Protein AF-A0A1F8FAX7-F1 (afdb_monomer)

Solvent-accessible surface area (backbone atoms only — not comparable to full-atom values): 5604 Å² total; per-residue (Å²): 84,38,41,33,37,60,44,83,66,95,80,62,78,84,58,95,49,83,78,44,46,40,22,44,32,41,33,47,48,97,85,70,49,74,50,47,31,41,33,41,32,44,79,52,96,89,33,31,42,36,39,40,35,33,81,86,66,53,72,40,60,31,44,27,46,76,57,97,72,31,42,38,33,39,36,61,83,94,38,58,29,44,34,44,24,44,68,56,86,65,32,35,47,30,44,69,53,44,62,96,63,133

Mean predicted aligned error: 5.49 Å

Organism: NCBI:txid1802675

pLDDT: mean 87.37, std 13.36, range [50.06, 98.12]

Structure (mmCIF, N/CA/C/O backbone):
data_AF-A0A1F8FAX7-F1
#
_entry.id   AF-A0A1F8FAX7-F1
#
loop_
_atom_site.group_PDB
_atom_site.id
_atom_site.type_symbol
_atom_site.label_atom_id
_atom_site.label_alt_id
_atom_site.label_comp_id
_atom_site.label_asym_id
_atom_site.label_entity_id
_atom_site.label_seq_id
_atom_site.pdbx_PDB_ins_code
_atom_site.Cartn_x
_atom_site.Cartn_y
_atom_site.Cartn_z
_atom_site.occupancy
_atom_site.B_iso_or_equiv
_atom_site.auth_seq_id
_atom_site.auth_comp_id
_atom_site.auth_asym_id
_atom_site.auth_atom_id
_atom_site.pdb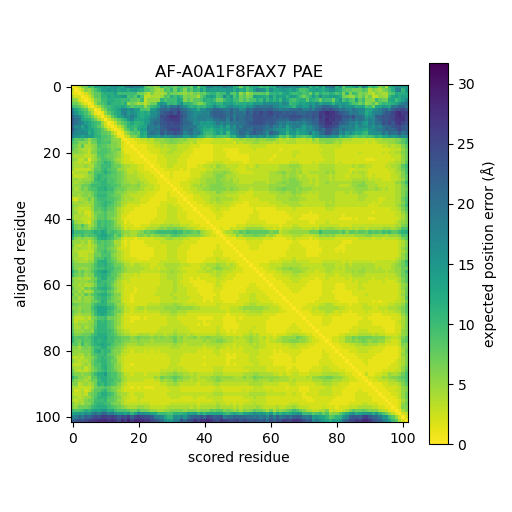x_PDB_model_num
ATOM 1 N N . MET A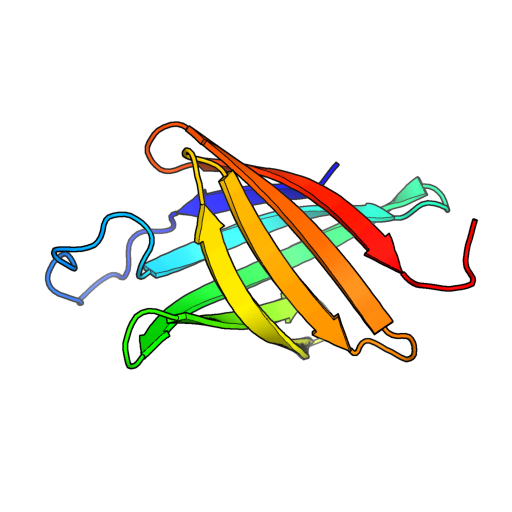 1 1 ? 5.979 -9.847 -3.442 1.00 51.41 1 MET A N 1
ATOM 2 C CA . MET A 1 1 ? 5.479 -9.612 -2.060 1.00 51.41 1 MET A CA 1
ATOM 3 C C . MET A 1 1 ? 5.714 -8.150 -1.700 1.00 51.41 1 MET A C 1
ATOM 5 O O . MET A 1 1 ? 6.801 -7.652 -1.963 1.00 51.41 1 MET A O 1
ATOM 9 N N . CYS A 1 2 ? 4.711 -7.463 -1.159 1.00 70.56 2 CYS A N 1
ATOM 10 C CA . CYS A 1 2 ? 4.777 -6.062 -0.742 1.00 70.56 2 CYS A CA 1
ATOM 11 C C . CYS A 1 2 ? 4.808 -5.996 0.785 1.00 70.56 2 CYS A C 1
ATOM 13 O O . CYS A 1 2 ? 3.941 -6.566 1.453 1.00 70.56 2 CYS A O 1
ATOM 15 N N . GLN A 1 3 ? 5.808 -5.317 1.336 1.00 72.31 3 GLN A N 1
ATOM 16 C CA . GLN A 1 3 ? 5.879 -5.026 2.761 1.00 72.31 3 GLN A CA 1
ATOM 17 C C . GLN A 1 3 ? 5.796 -3.522 2.949 1.00 72.31 3 GLN A C 1
ATOM 19 O O . GLN A 1 3 ? 6.569 -2.783 2.345 1.00 72.31 3 GLN A O 1
ATOM 24 N N . ALA A 1 4 ? 4.869 -3.078 3.789 1.00 74.56 4 ALA A N 1
ATOM 25 C CA . ALA A 1 4 ? 4.805 -1.704 4.247 1.00 74.56 4 ALA A CA 1
ATOM 26 C C . ALA A 1 4 ? 5.046 -1.669 5.756 1.00 74.56 4 ALA A C 1
ATOM 28 O O . ALA A 1 4 ? 4.493 -2.473 6.505 1.00 74.56 4 ALA A O 1
ATOM 29 N N . GLN A 1 5 ? 5.871 -0.740 6.214 1.00 75.06 5 GLN A N 1
ATOM 30 C CA . GLN A 1 5 ? 6.146 -0.537 7.629 1.00 75.06 5 GLN A CA 1
ATOM 31 C C . GLN A 1 5 ? 5.877 0.912 7.985 1.00 75.06 5 GLN A C 1
ATOM 33 O O . GLN A 1 5 ? 6.329 1.808 7.275 1.00 75.06 5 GLN A O 1
ATOM 38 N N . GLN A 1 6 ? 5.142 1.141 9.071 1.00 70.31 6 GLN A N 1
ATOM 39 C CA . GLN A 1 6 ? 4.826 2.500 9.496 1.00 70.31 6 GLN A CA 1
ATOM 40 C C . GLN A 1 6 ? 6.102 3.290 9.764 1.00 70.31 6 GLN A C 1
ATOM 42 O O . GLN A 1 6 ? 6.938 2.899 10.580 1.00 70.31 6 GLN A O 1
ATOM 47 N N . GLY A 1 7 ? 6.220 4.423 9.084 1.00 62.44 7 GLY A N 1
ATOM 48 C CA . GLY A 1 7 ? 7.131 5.488 9.456 1.00 62.44 7 GLY A CA 1
ATOM 49 C C . GLY A 1 7 ? 6.416 6.418 10.429 1.00 62.44 7 GLY A C 1
ATOM 50 O O . GLY A 1 7 ? 5.250 6.757 10.231 1.00 62.44 7 GLY A O 1
ATOM 51 N N . ALA A 1 8 ? 7.098 6.847 11.488 1.00 51.31 8 ALA A N 1
ATOM 52 C CA . ALA A 1 8 ? 6.521 7.814 12.410 1.00 51.31 8 ALA A CA 1
ATOM 53 C C . ALA A 1 8 ? 6.260 9.150 11.680 1.00 51.31 8 ALA A C 1
ATOM 55 O O . ALA A 1 8 ? 7.206 9.738 11.145 1.00 51.31 8 ALA A O 1
ATOM 56 N N . PRO A 1 9 ? 5.029 9.696 11.675 1.00 51.50 9 PRO A N 1
ATOM 57 C CA . PRO A 1 9 ? 4.847 11.101 11.349 1.00 51.50 9 PRO A CA 1
ATOM 58 C C . PRO A 1 9 ? 5.504 11.928 12.460 1.00 51.50 9 PRO A C 1
ATOM 60 O O . PRO A 1 9 ? 5.135 11.819 13.625 1.00 51.50 9 PRO A O 1
ATOM 63 N N . LYS A 1 10 ? 6.473 12.782 12.114 1.00 51.62 10 LYS A N 1
ATOM 64 C CA . LYS A 1 10 ? 7.255 13.578 13.083 1.00 51.62 10 LYS A CA 1
ATOM 65 C C . LYS A 1 10 ? 6.409 14.564 13.921 1.00 51.62 10 LYS A C 1
ATOM 67 O O . LYS A 1 10 ? 6.963 15.249 14.776 1.00 51.62 10 LYS A O 1
ATOM 72 N N . THR A 1 11 ? 5.098 14.710 13.690 1.00 51.69 11 THR A N 1
ATOM 73 C CA . THR A 1 11 ? 4.293 15.752 14.370 1.00 51.69 11 THR A CA 1
ATOM 74 C C . THR A 1 11 ? 2.778 15.492 14.443 1.00 51.69 11 THR A C 1
ATOM 76 O O . THR A 1 11 ? 2.047 16.368 14.894 1.00 51.69 11 THR A O 1
ATOM 79 N N . ALA A 1 12 ? 2.266 14.329 14.020 1.00 55.78 12 ALA A N 1
ATOM 80 C CA . ALA A 1 12 ? 0.828 14.051 14.118 1.00 55.78 12 ALA A CA 1
ATOM 81 C C . ALA A 1 12 ? 0.510 13.323 15.438 1.00 55.78 12 ALA A C 1
ATOM 83 O O . ALA A 1 12 ? 1.248 12.400 15.794 1.00 55.78 12 ALA A O 1
ATOM 84 N N . PRO A 1 13 ? -0.562 13.696 16.167 1.00 55.56 13 PRO A N 1
ATOM 85 C CA . PRO A 1 13 ? -1.039 12.887 17.282 1.00 55.56 13 PRO A CA 1
ATOM 86 C C . PRO A 1 13 ? -1.355 11.468 16.782 1.00 55.56 13 PRO A C 1
ATOM 88 O O . PRO A 1 13 ? -1.796 11.319 15.638 1.00 55.56 13 PRO A O 1
ATOM 91 N N . PRO A 1 14 ? -1.124 10.426 17.600 1.00 57.75 14 PRO A N 1
ATOM 92 C CA . PRO A 1 14 ? -1.423 9.059 17.201 1.00 57.75 14 PRO A CA 1
ATOM 93 C C . PRO A 1 14 ? -2.901 8.961 16.816 1.00 57.75 14 PRO A C 1
ATOM 95 O O . PRO A 1 14 ? -3.780 9.361 17.585 1.00 57.75 14 PRO A O 1
ATOM 98 N N . SER A 1 15 ? -3.183 8.463 15.612 1.00 62.31 15 SER A N 1
ATOM 99 C CA . SER A 1 15 ? -4.547 8.114 15.233 1.00 62.31 15 SER A CA 1
ATOM 100 C C . SER A 1 15 ? -5.047 7.009 16.159 1.00 62.31 15 SER A C 1
ATOM 102 O O . SER A 1 15 ? -4.313 6.079 16.486 1.00 62.31 15 SER A O 1
ATOM 104 N N . SER A 1 16 ? -6.313 7.083 16.571 1.00 77.31 16 SER A N 1
ATOM 105 C CA . SER A 1 16 ? -6.954 5.993 17.322 1.00 77.31 16 SER A CA 1
ATOM 106 C C . SER A 1 16 ? -7.070 4.706 16.499 1.00 77.31 16 SER A C 1
ATOM 108 O O . SER A 1 16 ? -7.216 3.624 17.060 1.00 77.31 16 SER A O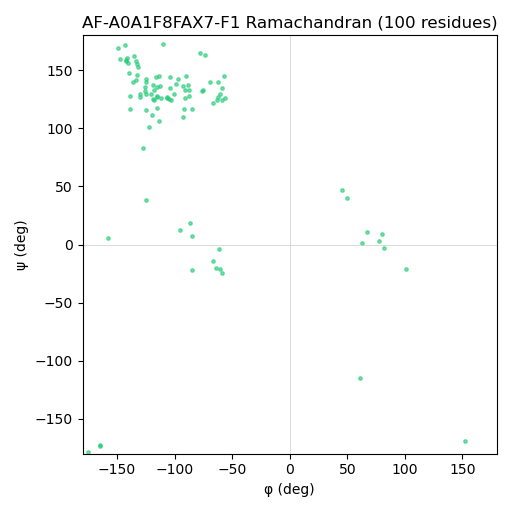 1
ATOM 110 N N . ASP A 1 17 ? -6.997 4.822 15.172 1.00 88.12 17 ASP A N 1
ATOM 111 C CA . ASP A 1 17 ? -6.911 3.692 14.262 1.00 88.12 17 ASP A CA 1
ATOM 112 C C . ASP A 1 17 ? -5.437 3.359 13.981 1.00 88.12 17 ASP A C 1
ATOM 114 O O . ASP A 1 17 ? -4.739 4.198 13.397 1.00 88.12 17 ASP A O 1
ATOM 118 N N . PRO A 1 18 ? -4.957 2.159 14.359 1.00 86.38 18 PRO A N 1
ATOM 119 C CA . PRO A 1 18 ? -3.567 1.771 14.171 1.00 86.38 18 PRO A CA 1
ATOM 120 C C . PRO A 1 18 ? -3.186 1.626 12.698 1.00 86.38 18 PRO A C 1
ATOM 122 O O . PRO A 1 18 ? -2.002 1.554 12.414 1.00 86.38 18 PRO A O 1
ATOM 125 N N . LEU A 1 19 ? -4.138 1.574 11.759 1.00 92.38 19 LEU A N 1
ATOM 126 C CA . LEU A 1 19 ? -3.849 1.479 10.328 1.00 92.38 19 LEU A CA 1
ATOM 127 C C . LEU A 1 19 ? -3.590 2.851 9.682 1.00 92.38 19 LEU A C 1
ATOM 129 O O . LEU A 1 19 ? -2.961 2.932 8.626 1.00 92.38 19 LEU A O 1
ATOM 133 N N . VAL A 1 20 ? -4.063 3.938 10.291 1.00 94.06 20 VAL A N 1
ATOM 134 C CA . VAL A 1 20 ? -3.891 5.293 9.751 1.00 94.06 20 VAL A CA 1
ATOM 135 C C . VAL A 1 20 ? -2.459 5.771 9.985 1.00 94.06 20 VAL A C 1
ATOM 137 O O . VAL A 1 20 ? -1.926 5.664 11.084 1.00 94.06 20 VAL A O 1
ATOM 140 N N . GLY A 1 21 ? -1.828 6.317 8.946 1.00 93.25 21 GLY A N 1
ATOM 141 C CA . GLY A 1 21 ? -0.459 6.814 9.043 1.00 93.25 21 GLY A CA 1
ATOM 142 C C . GLY A 1 21 ? 0.311 6.769 7.731 1.00 93.25 21 GLY A C 1
ATOM 143 O O . GLY A 1 21 ? -0.251 6.548 6.656 1.00 93.25 21 GLY A O 1
ATOM 144 N N . PHE A 1 22 ? 1.618 6.995 7.844 1.00 94.31 22 PHE A N 1
ATOM 145 C CA . PHE A 1 22 ? 2.566 6.883 6.743 1.00 94.31 22 PHE A CA 1
ATOM 146 C C . PHE A 1 22 ? 3.371 5.600 6.877 1.00 94.31 22 PHE A C 1
ATOM 148 O O . PHE A 1 22 ? 3.727 5.198 7.981 1.00 94.31 22 PHE A O 1
ATOM 155 N N . TYR A 1 23 ? 3.692 4.984 5.750 1.00 94.50 23 TYR A N 1
ATOM 156 C CA . TYR A 1 23 ? 4.461 3.756 5.680 1.00 94.50 23 TYR A CA 1
ATOM 157 C C . TYR A 1 23 ? 5.549 3.896 4.631 1.00 94.50 23 TYR A C 1
ATOM 159 O O . TYR A 1 23 ? 5.332 4.512 3.593 1.00 94.50 23 TYR A O 1
ATOM 167 N N . ILE A 1 24 ? 6.692 3.273 4.873 1.00 93.62 24 ILE A N 1
ATOM 168 C CA . ILE A 1 24 ? 7.658 2.967 3.821 1.00 93.62 24 ILE A CA 1
ATOM 169 C C . ILE A 1 24 ? 7.243 1.620 3.246 1.00 93.62 24 ILE A C 1
ATOM 171 O O . ILE A 1 24 ? 7.044 0.675 4.014 1.00 93.62 24 ILE A O 1
ATOM 175 N N . CYS A 1 25 ? 7.081 1.527 1.929 1.00 91.19 25 CYS A N 1
ATOM 176 C CA . CYS A 1 25 ? 6.821 0.266 1.251 1.00 91.19 25 CYS A CA 1
ATOM 177 C C . CYS A 1 25 ? 7.982 -0.141 0.351 1.00 91.19 25 CYS A C 1
ATOM 179 O O . CYS A 1 25 ? 8.636 0.690 -0.274 1.00 91.19 25 CYS A O 1
ATOM 181 N N . ALA A 1 26 ? 8.204 -1.447 0.280 1.00 92.31 26 ALA A N 1
ATOM 182 C CA . ALA A 1 26 ? 9.097 -2.069 -0.679 1.00 92.31 26 ALA A CA 1
ATOM 183 C C . ALA A 1 26 ? 8.461 -3.361 -1.192 1.00 92.31 26 ALA A C 1
ATOM 185 O O . ALA A 1 26 ? 7.741 -4.058 -0.463 1.00 92.31 26 ALA A O 1
ATOM 186 N N . GLY A 1 27 ? 8.728 -3.694 -2.448 1.00 90.38 27 GLY A N 1
ATOM 187 C CA . GLY A 1 27 ? 8.268 -4.943 -3.027 1.00 90.38 27 GLY A CA 1
ATOM 188 C C . GLY A 1 27 ? 8.960 -5.301 -4.329 1.00 90.38 27 GLY A C 1
ATOM 189 O O . GLY A 1 27 ? 9.931 -4.675 -4.754 1.00 90.38 27 GLY A O 1
ATOM 190 N N . THR A 1 28 ? 8.453 -6.364 -4.938 1.00 90.06 28 THR A N 1
ATOM 191 C CA . THR A 1 28 ? 8.968 -6.926 -6.186 1.00 90.06 28 THR A CA 1
ATOM 192 C C . THR A 1 28 ? 7.800 -7.115 -7.139 1.00 90.06 28 THR A C 1
ATOM 194 O O . THR A 1 28 ? 6.764 -7.651 -6.729 1.00 90.06 28 THR A O 1
ATOM 197 N N . ASN A 1 29 ? 7.961 -6.618 -8.361 1.00 87.06 29 ASN A N 1
ATOM 198 C CA . ASN A 1 29 ? 7.044 -6.813 -9.477 1.00 87.06 29 ASN A CA 1
ATOM 199 C C . ASN A 1 29 ? 7.154 -8.253 -10.018 1.00 87.06 29 ASN A C 1
ATOM 201 O O . ASN A 1 29 ? 8.145 -8.928 -9.740 1.00 87.06 29 ASN A O 1
ATOM 205 N N . PRO A 1 30 ? 6.173 -8.737 -10.802 1.00 83.38 30 PRO A N 1
ATOM 206 C CA . PRO A 1 30 ? 6.244 -10.064 -11.425 1.00 83.38 30 PRO A CA 1
ATOM 207 C C . PRO A 1 30 ? 7.456 -10.279 -12.346 1.00 83.38 30 PRO A C 1
ATOM 209 O O . PRO A 1 30 ? 7.890 -11.408 -12.527 1.00 83.38 30 PRO A O 1
ATOM 212 N N . ASP A 1 31 ? 8.024 -9.205 -12.899 1.00 87.12 31 ASP A N 1
ATOM 213 C CA . ASP A 1 31 ? 9.228 -9.216 -13.744 1.00 87.12 31 ASP A CA 1
ATOM 214 C C . ASP A 1 31 ? 10.547 -9.141 -12.943 1.00 87.12 31 ASP A C 1
ATOM 216 O O . ASP A 1 31 ? 11.585 -8.752 -13.479 1.00 87.12 31 ASP A O 1
ATOM 220 N N . ASP A 1 32 ? 10.496 -9.460 -11.646 1.00 89.19 32 ASP A N 1
ATOM 221 C CA . ASP A 1 32 ? 11.590 -9.399 -10.667 1.00 89.19 32 ASP A CA 1
ATOM 222 C C . ASP A 1 32 ? 12.170 -8.001 -10.388 1.00 89.19 32 ASP A C 1
ATOM 224 O O . ASP A 1 32 ? 13.069 -7.844 -9.548 1.00 89.19 32 ASP A O 1
ATOM 228 N N . THR A 1 33 ? 11.641 -6.945 -11.011 1.00 90.38 33 THR A N 1
ATOM 229 C CA . THR A 1 33 ? 12.079 -5.581 -10.701 1.00 90.38 33 THR A CA 1
ATOM 230 C C . THR A 1 33 ? 11.623 -5.170 -9.300 1.00 90.38 33 THR A C 1
ATOM 232 O O . THR A 1 33 ? 10.517 -5.480 -8.847 1.00 90.38 33 THR A O 1
ATOM 235 N N . ARG A 1 34 ? 12.495 -4.472 -8.566 1.00 92.25 34 ARG A N 1
ATOM 236 C CA . ARG A 1 34 ? 12.189 -3.965 -7.221 1.00 92.25 34 ARG A CA 1
ATOM 237 C C . ARG A 1 34 ? 11.595 -2.571 -7.301 1.00 92.25 34 ARG A C 1
ATOM 239 O O . ARG A 1 34 ? 12.024 -1.759 -8.117 1.00 92.25 34 ARG A O 1
ATOM 246 N N . TYR A 1 35 ? 10.672 -2.285 -6.396 1.00 90.06 35 TYR A N 1
ATOM 247 C CA . TYR A 1 35 ? 10.130 -0.948 -6.210 1.00 90.06 35 TYR A CA 1
ATOM 248 C C . TYR A 1 35 ? 10.128 -0.575 -4.729 1.00 90.06 35 TYR A C 1
ATOM 250 O O . TYR A 1 35 ? 10.019 -1.430 -3.846 1.00 90.06 35 TYR A O 1
ATOM 258 N N . GLU A 1 36 ? 10.217 0.725 -4.481 1.00 94.12 36 GLU A N 1
ATOM 259 C CA . GLU A 1 36 ? 10.110 1.343 -3.165 1.00 94.12 36 GLU A CA 1
ATOM 260 C C . GLU A 1 36 ? 9.164 2.541 -3.252 1.00 94.12 36 GLU A C 1
ATOM 262 O O . GLU A 1 36 ? 8.916 3.087 -4.334 1.00 94.12 36 GLU A O 1
ATOM 267 N N . GLY A 1 37 ? 8.610 2.937 -2.112 1.00 93.56 37 GLY A N 1
ATOM 268 C CA . GLY A 1 37 ? 7.729 4.087 -2.044 1.00 93.56 37 GLY A CA 1
ATOM 269 C C . GLY A 1 37 ? 7.299 4.447 -0.632 1.00 93.56 37 GLY A C 1
ATOM 270 O O . GLY A 1 37 ? 7.672 3.818 0.361 1.00 93.56 37 GLY A O 1
ATOM 271 N N . VAL A 1 38 ? 6.473 5.481 -0.560 1.00 95.94 38 VAL A N 1
ATOM 272 C CA . VAL A 1 38 ? 5.777 5.905 0.651 1.00 95.94 38 VAL A CA 1
ATOM 273 C C . VAL A 1 38 ? 4.288 5.671 0.457 1.00 95.94 38 VAL A C 1
ATOM 275 O O . VAL A 1 38 ? 3.733 5.986 -0.592 1.00 95.94 38 VAL A O 1
ATOM 278 N N . VAL A 1 39 ? 3.627 5.141 1.477 1.00 96.31 39 VAL A N 1
ATOM 279 C CA . VAL A 1 39 ? 2.180 4.927 1.487 1.00 96.31 39 VAL A CA 1
ATOM 280 C C . VAL A 1 39 ? 1.560 5.800 2.555 1.00 96.31 39 VAL A C 1
ATOM 282 O O . VAL A 1 39 ? 1.967 5.746 3.712 1.00 96.31 39 VAL A O 1
ATOM 285 N N . GLN A 1 40 ? 0.553 6.579 2.190 1.00 96.44 40 GLN A N 1
ATOM 286 C CA . GLN A 1 40 ? -0.309 7.256 3.148 1.00 96.44 40 GLN A CA 1
ATOM 287 C C . GLN A 1 40 ? -1.639 6.514 3.236 1.00 96.44 40 GLN A C 1
ATOM 289 O O . GLN A 1 40 ? -2.325 6.355 2.228 1.00 96.44 40 GLN A O 1
ATOM 294 N N . ILE A 1 41 ? -2.025 6.112 4.446 1.00 96.81 41 ILE A N 1
ATOM 295 C CA . ILE A 1 41 ? -3.339 5.536 4.735 1.00 96.81 41 ILE A CA 1
ATOM 296 C C . ILE A 1 41 ? -4.119 6.512 5.611 1.00 96.81 41 ILE A C 1
ATOM 298 O O . ILE A 1 41 ? -3.653 6.919 6.676 1.00 96.81 41 ILE A O 1
ATOM 302 N N . ALA A 1 42 ? -5.322 6.872 5.174 1.00 96.00 42 ALA A N 1
ATOM 303 C CA . ALA A 1 42 ? -6.231 7.746 5.906 1.00 96.00 42 ALA A CA 1
ATOM 304 C C . ALA A 1 42 ? -7.646 7.158 5.916 1.00 96.00 42 ALA A C 1
ATOM 306 O O . ALA A 1 42 ? -8.088 6.595 4.919 1.00 96.00 42 ALA A O 1
ATOM 307 N N . LYS A 1 43 ? -8.363 7.284 7.036 1.00 95.06 43 LYS A N 1
ATOM 308 C CA . LYS A 1 43 ? -9.715 6.733 7.199 1.00 95.06 43 LYS A CA 1
ATOM 309 C C . LYS A 1 43 ? -10.781 7.755 6.793 1.00 95.06 43 LYS A C 1
ATOM 311 O O . LYS A 1 43 ? -10.715 8.899 7.232 1.00 95.06 43 LYS A O 1
ATOM 316 N N . PHE A 1 44 ? -11.762 7.322 6.004 1.00 93.06 44 PHE A N 1
ATOM 317 C CA . PHE A 1 44 ? -12.919 8.107 5.557 1.00 93.06 44 PHE A CA 1
ATOM 318 C C . PHE A 1 44 ? -14.175 7.231 5.604 1.00 93.06 44 PHE A C 1
ATOM 320 O O . PHE A 1 44 ? -14.238 6.218 4.910 1.00 93.06 44 PHE A O 1
ATOM 327 N N . ASP A 1 45 ? -15.154 7.592 6.438 1.00 88.00 45 ASP A N 1
ATOM 328 C CA . ASP A 1 45 ? -16.480 6.953 6.518 1.00 88.00 45 ASP A CA 1
ATOM 329 C C . ASP A 1 45 ? -16.461 5.410 6.528 1.00 88.00 45 ASP A C 1
ATOM 331 O O . ASP A 1 45 ? -17.186 4.740 5.800 1.00 88.00 45 ASP A O 1
ATOM 335 N N . GLY A 1 46 ? -15.588 4.823 7.355 1.00 88.50 46 GLY A N 1
ATOM 336 C CA . GLY A 1 46 ? -15.471 3.363 7.502 1.00 88.50 46 GLY A CA 1
ATOM 337 C C . GLY A 1 46 ? -14.630 2.663 6.427 1.00 88.50 46 GLY A C 1
ATOM 338 O O . GLY A 1 46 ? -14.373 1.468 6.543 1.00 88.50 46 GLY A O 1
ATOM 339 N N . THR A 1 47 ? -14.138 3.405 5.438 1.00 96.44 47 THR A N 1
ATOM 340 C CA . THR A 1 47 ? -13.162 2.950 4.440 1.00 96.44 47 THR A CA 1
ATOM 341 C C . THR A 1 47 ? -11.807 3.620 4.656 1.00 96.44 47 THR A C 1
ATOM 343 O O . THR A 1 47 ? -11.660 4.532 5.475 1.00 96.44 47 THR A O 1
ATOM 346 N N . TYR A 1 48 ? -10.799 3.170 3.918 1.00 97.56 48 TYR A N 1
ATOM 347 C CA . TYR A 1 48 ? -9.471 3.764 3.914 1.00 97.56 48 TYR A CA 1
ATOM 348 C C . TYR A 1 48 ? -9.145 4.276 2.519 1.00 97.56 48 TYR A C 1
ATOM 350 O O . TYR A 1 48 ? -9.305 3.560 1.537 1.00 97.56 48 TYR A O 1
ATOM 358 N N . ARG A 1 49 ? -8.646 5.505 2.433 1.00 97.56 49 ARG A N 1
ATOM 359 C CA . ARG A 1 49 ? -7.955 6.012 1.253 1.00 97.56 49 ARG A CA 1
ATOM 360 C C . ARG A 1 49 ? -6.484 5.658 1.375 1.00 97.56 49 ARG A C 1
ATOM 362 O O . ARG A 1 49 ? -5.880 5.910 2.420 1.00 97.56 49 ARG A O 1
ATOM 369 N N . ILE A 1 50 ? -5.919 5.134 0.296 1.00 97.38 50 ILE A N 1
ATOM 370 C CA . ILE A 1 50 ? -4.508 4.786 0.206 1.00 97.38 50 ILE A CA 1
ATOM 371 C C . ILE A 1 50 ? -3.889 5.576 -0.935 1.00 97.38 50 ILE A C 1
ATOM 373 O O . ILE A 1 50 ? -4.423 5.581 -2.041 1.00 97.38 50 ILE A O 1
ATOM 377 N N . LEU A 1 51 ? -2.778 6.248 -0.663 1.00 96.94 51 LEU A N 1
ATOM 378 C CA . LEU A 1 51 ? -1.957 6.894 -1.679 1.00 96.94 51 LEU A CA 1
ATOM 379 C C . LEU A 1 51 ? -0.564 6.277 -1.629 1.00 96.94 51 LEU A C 1
ATOM 381 O O . LEU A 1 51 ? 0.150 6.474 -0.646 1.00 96.94 51 LEU A O 1
ATOM 385 N N . TRP A 1 52 ? -0.194 5.533 -2.669 1.00 95.25 52 TRP A N 1
ATOM 386 C CA . TRP A 1 52 ? 1.179 5.076 -2.873 1.00 95.25 52 TRP A CA 1
ATOM 387 C C . TRP A 1 52 ? 1.914 6.109 -3.723 1.00 95.25 52 TRP A C 1
ATOM 389 O O . TRP A 1 52 ? 1.460 6.435 -4.817 1.00 95.25 52 TRP A O 1
ATOM 399 N N . THR A 1 53 ? 3.049 6.590 -3.234 1.00 95.38 53 THR A N 1
ATOM 400 C CA . THR A 1 53 ? 3.991 7.433 -3.972 1.00 95.38 53 THR A CA 1
ATOM 401 C C . THR A 1 53 ? 5.271 6.634 -4.163 1.00 95.38 53 THR A C 1
ATOM 403 O O . THR A 1 53 ? 6.002 6.404 -3.198 1.00 95.38 53 THR A O 1
ATOM 406 N N . LEU A 1 54 ? 5.517 6.168 -5.384 1.00 92.62 54 LEU A N 1
ATOM 407 C CA . LEU A 1 54 ? 6.705 5.389 -5.735 1.00 92.62 54 LEU A CA 1
ATOM 408 C C . LEU A 1 54 ? 7.934 6.299 -5.894 1.00 92.62 54 LEU A C 1
ATOM 410 O O . LEU A 1 54 ? 7.805 7.518 -6.017 1.00 92.62 54 LEU A O 1
ATOM 414 N N . SER A 1 55 ? 9.135 5.716 -5.896 1.00 91.00 55 SER A N 1
ATOM 415 C CA . SER A 1 55 ? 10.398 6.475 -5.980 1.00 91.00 55 SER A CA 1
ATOM 416 C C . SER A 1 55 ? 10.562 7.322 -7.252 1.00 91.00 55 SER A C 1
ATOM 418 O O . SER A 1 55 ? 11.339 8.273 -7.253 1.00 91.00 55 SER A O 1
ATOM 420 N N . ASP A 1 56 ? 9.832 7.017 -8.326 1.00 90.75 56 ASP A N 1
ATOM 421 C CA . ASP A 1 56 ? 9.771 7.812 -9.563 1.00 90.75 56 ASP A CA 1
ATOM 422 C C . ASP A 1 56 ? 8.744 8.967 -9.498 1.00 90.75 56 ASP A C 1
ATOM 424 O O . ASP A 1 56 ? 8.518 9.658 -10.489 1.00 90.75 56 ASP A O 1
ATOM 428 N N . ASN A 1 57 ? 8.153 9.207 -8.322 1.00 90.62 57 ASN A N 1
ATOM 429 C CA . ASN A 1 57 ? 7.036 10.118 -8.051 1.00 90.62 57 ASN A CA 1
ATOM 430 C C . ASN A 1 57 ? 5.694 9.708 -8.674 1.00 90.62 57 ASN A C 1
ATOM 432 O O . ASN A 1 57 ? 4.740 10.491 -8.619 1.00 90.62 57 ASN A O 1
ATOM 436 N N . THR A 1 58 ? 5.573 8.492 -9.212 1.00 92.69 58 THR A N 1
ATOM 437 C CA . THR A 1 58 ? 4.278 7.955 -9.631 1.00 92.69 58 THR A CA 1
ATOM 438 C C . THR A 1 58 ? 3.362 7.844 -8.417 1.00 92.69 58 THR A C 1
ATOM 440 O O . THR A 1 58 ? 3.714 7.241 -7.400 1.00 92.69 58 THR A O 1
ATOM 443 N N . GLN A 1 59 ? 2.169 8.429 -8.531 1.00 94.62 59 GLN A N 1
ATOM 444 C CA . GLN A 1 59 ? 1.136 8.371 -7.504 1.00 94.62 59 GLN A CA 1
ATOM 445 C C . GLN A 1 59 ? 0.010 7.438 -7.929 1.00 94.62 59 GLN A C 1
ATOM 447 O O . GLN A 1 59 ? -0.587 7.606 -8.992 1.00 94.62 59 GLN A O 1
ATOM 452 N N . VAL A 1 60 ? -0.309 6.480 -7.066 1.00 94.88 60 VAL A N 1
ATOM 453 C CA . VAL A 1 60 ? -1.412 5.540 -7.252 1.00 94.88 60 VAL A CA 1
ATOM 454 C C . VAL A 1 60 ? -2.402 5.745 -6.117 1.00 94.88 60 VAL A C 1
ATOM 456 O O . VAL A 1 60 ? -2.036 5.684 -4.944 1.00 94.88 60 VAL A O 1
ATOM 459 N N . LEU A 1 61 ? -3.658 6.007 -6.466 1.00 96.88 61 LEU A N 1
ATOM 460 C CA . LEU A 1 61 ? -4.745 6.159 -5.506 1.00 96.88 61 LEU A CA 1
ATOM 461 C C . LEU A 1 61 ? -5.539 4.856 -5.415 1.00 96.88 61 LEU A C 1
ATOM 463 O O . LEU A 1 61 ? -5.859 4.237 -6.431 1.00 96.88 61 LEU A O 1
ATOM 467 N N . GLY A 1 62 ? -5.902 4.476 -4.195 1.00 97.31 62 GLY A N 1
ATOM 468 C CA . GLY A 1 62 ? -6.763 3.336 -3.935 1.00 97.31 62 GLY A CA 1
ATOM 469 C C . GLY A 1 62 ? -7.725 3.553 -2.7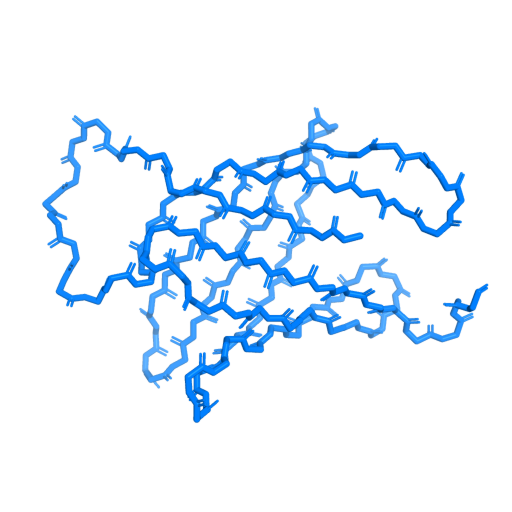80 1.00 97.31 62 GLY A C 1
ATOM 470 O O . GLY A 1 62 ? -7.656 4.529 -2.025 1.00 97.31 62 GLY A O 1
ATOM 471 N N . VAL 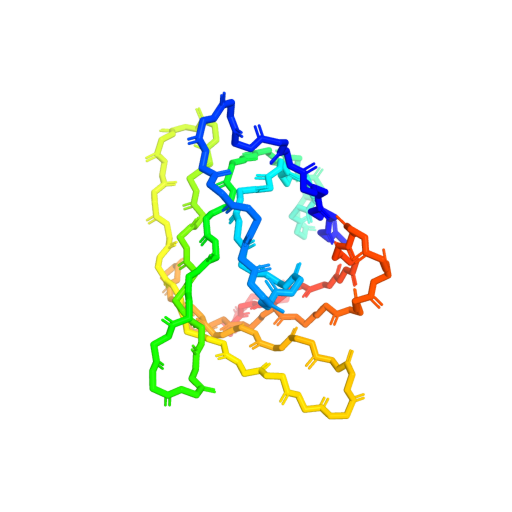A 1 63 ? -8.624 2.587 -2.657 1.00 98.12 63 VAL A N 1
ATOM 472 C CA . VAL A 1 63 ? -9.607 2.469 -1.584 1.00 98.12 63 VAL A CA 1
ATOM 473 C C . VAL A 1 63 ? -9.454 1.108 -0.929 1.00 98.12 63 VAL A C 1
ATOM 475 O O . VAL A 1 63 ? -9.203 0.117 -1.610 1.00 98.12 63 VAL A O 1
ATOM 478 N N . GLY A 1 64 ? -9.607 1.041 0.387 1.00 98.00 64 GLY A N 1
ATOM 479 C CA . GLY A 1 64 ? -9.475 -0.203 1.123 1.00 98.00 64 GLY A CA 1
ATOM 480 C C . GLY A 1 64 ? -10.477 -0.364 2.247 1.00 98.00 64 GLY A C 1
ATOM 481 O O . GLY A 1 64 ? -11.072 0.595 2.742 1.00 98.00 64 GLY A O 1
ATOM 482 N N . ILE A 1 65 ? -10.636 -1.617 2.649 1.00 97.69 65 ILE A N 1
ATOM 483 C CA . ILE A 1 65 ? -11.464 -2.052 3.769 1.00 97.69 65 ILE A CA 1
ATOM 484 C C . ILE A 1 65 ? -10.666 -3.022 4.631 1.00 97.69 65 ILE A C 1
ATOM 486 O O . ILE A 1 65 ? -9.756 -3.701 4.151 1.00 97.69 65 ILE A O 1
ATOM 490 N N . VAL A 1 66 ? -11.042 -3.114 5.901 1.00 96.62 66 VAL A N 1
ATOM 491 C CA . VAL A 1 66 ? -10.570 -4.181 6.781 1.00 96.62 66 VAL A CA 1
ATOM 492 C C . VAL A 1 66 ? -11.704 -5.177 6.963 1.00 96.62 66 VAL A C 1
ATOM 494 O O . VAL A 1 66 ? -12.802 -4.799 7.365 1.00 96.62 66 VAL A O 1
ATOM 497 N N . SER A 1 67 ? -11.441 -6.448 6.677 1.00 95.50 67 SER A N 1
ATOM 498 C CA . SER A 1 67 ? -12.387 -7.538 6.910 1.00 95.50 67 SER A CA 1
ATOM 499 C C . SER A 1 67 ? -11.647 -8.740 7.475 1.00 95.50 67 SER A C 1
ATOM 501 O O . SER A 1 67 ? -10.629 -9.156 6.928 1.00 95.50 67 SER A O 1
ATOM 503 N N . ASN A 1 68 ? -12.122 -9.272 8.604 1.00 94.38 68 ASN A N 1
ATOM 504 C CA . ASN A 1 68 ? -11.529 -10.429 9.288 1.00 94.38 68 ASN A CA 1
ATOM 505 C C . ASN A 1 68 ? -10.004 -10.317 9.516 1.00 94.38 68 ASN A C 1
ATOM 507 O O . ASN A 1 68 ? -9.269 -11.287 9.354 1.00 94.38 68 ASN A O 1
ATOM 511 N N . GLY A 1 69 ? -9.517 -9.121 9.870 1.00 91.44 69 GLY A N 1
ATOM 512 C CA . GLY A 1 69 ? -8.091 -8.866 10.125 1.00 91.44 69 GLY A CA 1
ATOM 513 C C . GLY A 1 69 ? -7.214 -8.726 8.872 1.00 91.44 69 GLY A C 1
ATOM 514 O O . GLY A 1 69 ? -6.003 -8.545 8.997 1.00 91.44 69 GLY A O 1
ATOM 515 N N . VAL A 1 70 ? -7.807 -8.775 7.677 1.00 96.25 70 VAL A N 1
ATOM 516 C CA . VAL A 1 70 ? -7.135 -8.522 6.398 1.00 96.25 70 VAL A CA 1
ATOM 517 C C . VAL A 1 70 ? -7.452 -7.107 5.943 1.00 96.25 70 VAL A C 1
ATOM 519 O O . VAL A 1 70 ? -8.618 -6.714 5.891 1.00 96.25 70 VAL A O 1
ATOM 522 N N . PHE A 1 71 ? -6.418 -6.351 5.586 1.00 97.62 71 PHE A N 1
ATOM 523 C CA . PHE A 1 71 ? -6.574 -5.076 4.903 1.00 97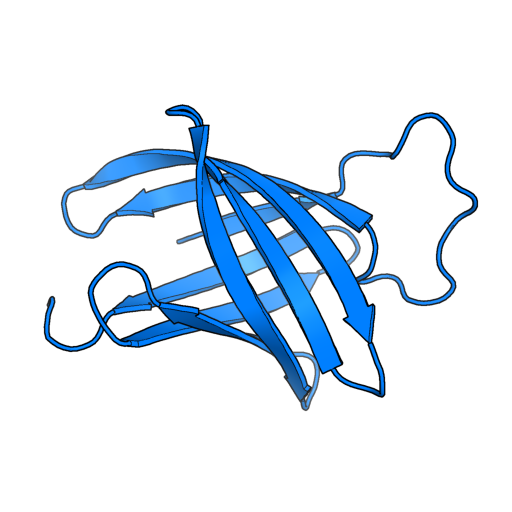.62 71 PHE A CA 1
ATOM 524 C C . PHE A 1 71 ? -6.496 -5.301 3.393 1.00 97.62 71 PHE A C 1
ATOM 526 O O . PHE A 1 71 ? -5.436 -5.634 2.866 1.00 97.62 71 PHE A O 1
ATOM 533 N N . ALA A 1 72 ? -7.623 -5.146 2.703 1.00 97.88 72 ALA A N 1
ATOM 534 C CA . ALA A 1 72 ? -7.705 -5.259 1.251 1.00 97.88 72 ALA A CA 1
ATOM 535 C C . ALA A 1 72 ? -7.809 -3.863 0.638 1.00 97.88 72 ALA A C 1
ATOM 537 O O . ALA A 1 72 ? -8.600 -3.045 1.106 1.00 97.88 72 ALA A O 1
ATOM 538 N N . ALA A 1 73 ? -7.040 -3.604 -0.414 1.00 97.81 73 ALA A N 1
ATOM 539 C CA . ALA A 1 73 ? -7.018 -2.336 -1.122 1.00 97.81 73 ALA A CA 1
ATOM 540 C C . ALA A 1 73 ? -7.171 -2.559 -2.629 1.00 97.81 73 ALA A C 1
ATOM 542 O O . ALA A 1 73 ? -6.423 -3.322 -3.230 1.00 97.81 73 ALA A O 1
ATOM 543 N N . SER A 1 74 ? -8.132 -1.876 -3.240 1.00 97.75 74 SER A N 1
ATOM 544 C CA . SER A 1 74 ? -8.298 -1.795 -4.688 1.00 97.75 74 SER A CA 1
ATOM 545 C C . SER A 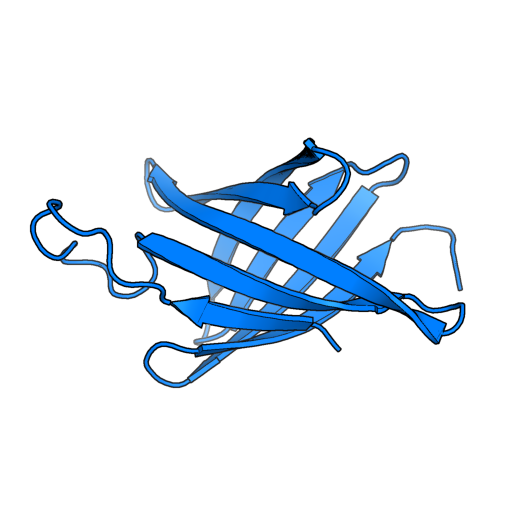1 74 ? -7.667 -0.509 -5.207 1.00 97.75 74 SER A C 1
ATOM 547 O O . SER A 1 74 ? -7.752 0.537 -4.558 1.00 97.75 74 SER A O 1
ATOM 549 N N . TYR A 1 75 ? -7.040 -0.581 -6.376 1.00 95.62 75 TYR A N 1
ATOM 550 C CA . TYR A 1 75 ? -6.462 0.569 -7.063 1.00 95.62 75 TYR A CA 1
ATOM 551 C C . TYR A 1 75 ? -6.514 0.381 -8.581 1.00 95.62 75 TYR A C 1
ATOM 553 O O . TYR A 1 75 ? -6.809 -0.704 -9.086 1.00 95.62 75 TYR A O 1
ATOM 561 N N . TYR A 1 76 ? -6.230 1.455 -9.317 1.00 92.44 76 TYR A N 1
ATOM 562 C CA . TYR A 1 76 ? -6.124 1.416 -10.772 1.00 92.44 76 TYR A CA 1
ATOM 563 C C . TYR A 1 76 ? -4.771 1.971 -11.217 1.00 92.44 76 TYR A C 1
ATOM 565 O O . TYR A 1 76 ? -4.479 3.147 -11.013 1.00 92.44 76 TYR A O 1
ATOM 573 N N . GLY A 1 77 ? -3.952 1.112 -11.825 1.00 82.44 77 GLY A N 1
ATOM 574 C CA . GLY A 1 77 ? -2.592 1.423 -12.289 1.00 82.44 77 GLY A CA 1
ATOM 575 C C . GLY A 1 77 ? -2.390 1.107 -13.771 1.00 82.44 77 GLY A C 1
ATOM 576 O O . GLY A 1 77 ? -1.365 0.554 -14.150 1.00 82.44 77 GLY A O 1
ATOM 577 N N . GLY A 1 78 ? -3.409 1.363 -14.598 1.00 87.69 78 GLY A N 1
ATOM 578 C CA . GLY A 1 78 ? -3.473 0.938 -16.005 1.00 87.69 78 GLY A CA 1
ATOM 579 C C . GLY A 1 78 ? -4.345 -0.303 -16.229 1.00 87.69 78 GLY A C 1
ATOM 580 O O . GLY A 1 78 ? -4.872 -0.482 -17.322 1.00 87.69 78 GLY A O 1
ATOM 581 N N . ALA A 1 79 ? -4.569 -1.092 -15.179 1.00 90.81 79 ALA A N 1
ATOM 582 C CA . ALA A 1 79 ? -5.579 -2.143 -15.096 1.00 90.81 79 ALA A CA 1
ATOM 583 C C . ALA A 1 79 ? -6.186 -2.169 -13.677 1.00 90.81 79 ALA A C 1
ATOM 585 O O . ALA A 1 79 ? -5.548 -1.663 -12.743 1.00 90.81 79 ALA A O 1
ATOM 586 N N . PRO A 1 80 ? -7.395 -2.739 -13.489 1.00 93.75 80 PRO A N 1
ATOM 587 C CA . PRO A 1 80 ? -7.951 -2.974 -12.159 1.00 93.75 80 PRO A CA 1
ATOM 588 C C . PRO A 1 80 ? -7.020 -3.864 -11.341 1.00 93.75 80 PRO A C 1
ATOM 590 O O . PRO A 1 80 ? -6.536 -4.875 -11.846 1.00 93.75 80 PRO A O 1
ATOM 593 N N . ALA A 1 81 ? -6.774 -3.500 -10.089 1.00 94.00 81 ALA A N 1
ATOM 594 C CA . ALA A 1 81 ? -5.779 -4.159 -9.263 1.00 94.00 81 ALA A CA 1
ATOM 595 C C . ALA A 1 81 ? -6.251 -4.318 -7.822 1.00 94.00 81 ALA A C 1
ATOM 597 O O . ALA A 1 81 ? -7.091 -3.556 -7.336 1.00 94.00 81 ALA A O 1
ATOM 598 N N . VAL A 1 82 ? -5.682 -5.302 -7.132 1.00 95.75 82 VAL A N 1
ATOM 599 C CA . VAL A 1 82 ? -5.940 -5.545 -5.714 1.00 95.75 82 VAL A CA 1
ATOM 600 C C . VAL A 1 82 ? -4.637 -5.828 -4.986 1.00 95.75 82 VAL A C 1
ATOM 602 O O . VAL A 1 82 ? -3.771 -6.534 -5.495 1.00 95.75 82 VAL A O 1
ATOM 605 N N . ALA A 1 83 ? -4.520 -5.289 -3.780 1.00 95.56 83 ALA A N 1
ATOM 606 C CA . ALA A 1 83 ? -3.517 -5.646 -2.796 1.00 95.56 83 ALA A CA 1
ATOM 607 C C . ALA A 1 83 ? -4.211 -6.179 -1.539 1.00 95.56 83 ALA A C 1
ATOM 609 O O . ALA A 1 83 ? -5.211 -5.619 -1.087 1.00 95.56 83 ALA A O 1
ATOM 610 N N . VAL A 1 84 ? -3.681 -7.252 -0.963 1.00 96.94 84 VAL A N 1
ATOM 611 C CA . VAL A 1 84 ? -4.177 -7.838 0.287 1.00 96.94 84 VAL A CA 1
ATOM 612 C C . VAL A 1 84 ? -3.040 -7.923 1.286 1.00 96.94 84 VAL A C 1
ATOM 614 O O . VAL A 1 84 ? -1.964 -8.427 0.975 1.00 96.94 84 VAL A O 1
ATOM 617 N N . 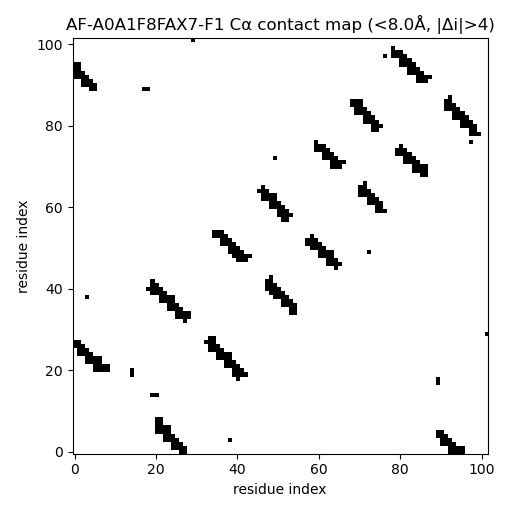TYR A 1 85 ? -3.277 -7.422 2.494 1.00 96.94 85 TYR A N 1
ATOM 618 C CA . TYR A 1 85 ? -2.283 -7.354 3.554 1.00 96.94 85 TYR A CA 1
ATOM 619 C C . TYR A 1 85 ? -2.787 -8.029 4.822 1.00 96.94 85 TYR A C 1
ATOM 621 O O . TYR A 1 85 ? -3.894 -7.763 5.299 1.00 96.94 85 TYR A O 1
ATOM 629 N N . LYS A 1 86 ? -1.918 -8.831 5.433 1.00 96.00 86 LYS A N 1
ATOM 630 C CA . LYS A 1 86 ? -2.013 -9.153 6.852 1.00 96.00 86 LYS A CA 1
ATOM 631 C C . LYS A 1 86 ? -1.535 -7.947 7.659 1.00 96.00 86 LYS A C 1
ATOM 633 O O . LYS A 1 86 ? -0.467 -7.400 7.378 1.00 96.00 86 LYS A O 1
ATOM 638 N N . ILE A 1 87 ? -2.308 -7.573 8.674 1.00 93.94 87 ILE A N 1
ATOM 639 C CA . ILE A 1 87 ? -1.918 -6.564 9.661 1.00 93.94 87 ILE A CA 1
ATOM 640 C C . ILE A 1 87 ? -1.098 -7.262 10.754 1.00 93.94 87 ILE A C 1
ATOM 642 O O . ILE A 1 87 ? -1.604 -8.150 11.440 1.00 93.94 87 ILE A O 1
ATOM 646 N N . ASP A 1 88 ? 0.171 -6.885 10.896 1.00 90.06 88 ASP A N 1
ATOM 647 C CA . ASP A 1 88 ? 1.118 -7.441 11.868 1.00 90.06 88 ASP A CA 1
ATOM 648 C C . ASP A 1 88 ? 1.753 -6.307 12.686 1.00 90.06 88 ASP A C 1
ATOM 650 O O . ASP A 1 88 ? 2.810 -5.765 12.351 1.00 90.06 88 ASP A O 1
ATOM 654 N N . GLY A 1 89 ? 1.041 -5.868 13.727 1.00 87.69 89 GLY A N 1
ATOM 655 C CA . GLY A 1 89 ? 1.421 -4.697 14.516 1.00 87.69 89 GLY A CA 1
ATOM 656 C C . GLY A 1 89 ? 1.466 -3.431 13.656 1.00 87.69 89 GLY A C 1
ATOM 657 O O . GLY A 1 89 ? 0.442 -2.986 13.148 1.00 87.69 89 GLY A O 1
ATOM 658 N N . ASN A 1 90 ? 2.660 -2.858 13.489 1.00 87.88 90 ASN A N 1
ATOM 659 C CA . ASN A 1 90 ? 2.905 -1.675 12.656 1.00 87.88 90 ASN A CA 1
ATOM 660 C C . ASN A 1 90 ? 3.377 -2.016 11.228 1.00 87.88 90 ASN A C 1
ATOM 662 O O . ASN A 1 90 ? 3.880 -1.145 10.509 1.00 87.88 90 ASN A O 1
ATOM 666 N N . ARG A 1 91 ? 3.262 -3.286 10.825 1.00 91.19 91 ARG A N 1
ATOM 667 C CA . ARG A 1 91 ? 3.638 -3.782 9.499 1.00 91.19 91 ARG A CA 1
ATOM 668 C C . ARG A 1 91 ? 2.417 -4.305 8.759 1.00 91.19 91 ARG A C 1
ATOM 670 O O . ARG A 1 91 ? 1.531 -4.930 9.335 1.00 91.19 91 ARG A O 1
ATOM 677 N N . LEU A 1 92 ? 2.419 -4.084 7.454 1.00 95.12 92 LEU A N 1
ATOM 678 C CA . LEU A 1 92 ? 1.493 -4.672 6.501 1.00 95.12 92 LEU A CA 1
ATOM 679 C C . LEU A 1 92 ? 2.307 -5.568 5.580 1.00 95.12 92 LEU A C 1
ATOM 681 O O . LEU A 1 92 ? 3.210 -5.098 4.888 1.00 95.12 92 LEU A O 1
ATOM 685 N N . VAL A 1 93 ? 2.015 -6.862 5.594 1.00 94.31 93 VAL A N 1
ATOM 686 C CA . VAL A 1 93 ? 2.713 -7.850 4.765 1.00 94.31 93 VAL A CA 1
ATOM 687 C C . VAL A 1 93 ? 1.698 -8.482 3.841 1.00 94.31 93 VAL A C 1
ATOM 689 O O . VAL A 1 93 ? 0.673 -8.984 4.300 1.00 94.31 93 VAL A O 1
ATOM 692 N N . GLY A 1 94 ? 1.966 -8.431 2.544 1.00 93.94 94 GLY A N 1
ATOM 693 C CA . GLY A 1 94 ? 0.960 -8.796 1.571 1.00 93.94 94 GLY A CA 1
ATOM 694 C C . GLY A 1 94 ? 1.477 -9.052 0.173 1.00 93.94 94 GLY A C 1
ATOM 695 O O . GLY A 1 94 ? 2.677 -9.068 -0.115 1.00 93.94 94 GLY A O 1
ATOM 696 N N . GLU A 1 95 ? 0.521 -9.220 -0.714 1.00 93.94 95 GLU A N 1
ATOM 697 C CA . GLU A 1 95 ? 0.714 -9.410 -2.140 1.00 93.94 95 GLU A CA 1
ATOM 698 C C . GLU A 1 95 ? -0.269 -8.536 -2.905 1.00 93.94 95 GLU A C 1
ATOM 700 O O . GLU A 1 95 ? -1.236 -8.014 -2.344 1.00 93.94 95 GLU A O 1
ATOM 705 N N . TRP A 1 96 ? 0.021 -8.330 -4.180 1.00 93.00 96 TRP A N 1
ATOM 706 C CA . TRP A 1 96 ? -0.834 -7.570 -5.069 1.00 93.00 96 TRP A CA 1
ATOM 707 C C . TRP A 1 96 ? -0.838 -8.210 -6.446 1.00 93.00 96 TRP A C 1
ATOM 709 O O . TRP A 1 96 ? 0.084 -8.940 -6.808 1.00 93.00 96 TRP A O 1
ATOM 719 N N . THR A 1 97 ? -1.887 -7.922 -7.203 1.00 91.25 97 THR A N 1
ATOM 720 C CA . THR A 1 97 ? -2.036 -8.349 -8.590 1.00 91.25 97 THR A CA 1
ATOM 721 C C . THR A 1 97 ? -2.804 -7.301 -9.392 1.00 91.25 97 THR A C 1
ATOM 723 O O . THR A 1 97 ? -3.519 -6.468 -8.826 1.00 91.25 97 THR A O 1
ATOM 726 N N . MET A 1 98 ? -2.653 -7.342 -10.714 1.00 90.25 98 MET A N 1
ATOM 727 C CA . MET A 1 98 ? -3.378 -6.511 -11.672 1.00 90.25 98 MET A CA 1
ATOM 728 C C . MET A 1 98 ? -4.083 -7.407 -12.691 1.00 90.25 98 MET A C 1
ATOM 730 O O . MET A 1 98 ? -3.523 -8.394 -13.159 1.00 90.25 98 MET A O 1
ATOM 734 N N . GLY A 1 99 ? -5.307 -7.052 -13.072 1.00 86.44 99 GLY A N 1
ATOM 735 C CA . GLY A 1 99 ? -6.080 -7.801 -14.057 1.00 86.44 99 GLY A CA 1
ATOM 736 C C . GLY A 1 99 ? -5.374 -7.862 -15.413 1.00 86.44 99 GLY A C 1
ATOM 737 O O . GLY A 1 99 ? -4.979 -6.834 -15.960 1.00 86.44 99 GLY A O 1
ATOM 738 N N . GLY A 1 100 ? -5.244 -9.070 -15.966 1.00 76.81 100 GLY A N 1
ATOM 739 C CA . GLY A 1 100 ? -4.702 -9.292 -17.311 1.00 76.81 100 GLY A CA 1
ATOM 740 C C . GLY A 1 100 ? -3.174 -9.269 -17.423 1.00 76.81 100 GLY A C 1
ATOM 741 O O . GLY A 1 100 ? -2.667 -9.287 -18.543 1.00 76.81 100 GLY A O 1
ATOM 742 N N . LYS A 1 101 ? -2.441 -9.240 -16.304 1.00 55.69 101 LYS A N 1
ATOM 743 C CA . LYS A 1 101 ? -1.002 -9.522 -16.268 1.00 55.69 101 LYS A CA 1
ATOM 744 C C . LYS A 1 101 ? -0.748 -10.688 -15.314 1.00 55.69 101 LYS A C 1
ATOM 746 O O . LYS A 1 101 ? -0.778 -10.496 -14.101 1.00 55.69 101 LYS A O 1
ATOM 751 N N . GLU A 1 102 ? -0.559 -11.871 -15.894 1.00 50.06 102 GLU A N 1
ATOM 752 C CA . GLU A 1 102 ? 0.172 -12.982 -15.269 1.0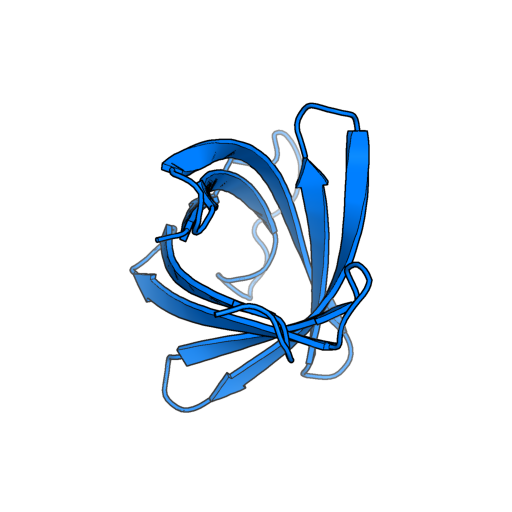0 50.06 102 GLU A CA 1
ATOM 753 C C . GLU A 1 102 ? 1.666 -12.824 -15.562 1.00 50.06 102 GLU A C 1
ATOM 755 O O . GLU A 1 102 ? 1.992 -12.401 -16.699 1.00 50.06 102 GLU A O 1
#

Secondary structure (DSSP, 8-state):
-EEEEEEPPSSPPPPSSTT-EEEEEEEE-TTS-EEEEEEEEEEETTEEEEEEEETT--EEEEEEEEETTEEEEEEESSSEEEEEEEEETTEEEEEEEETT--

Foldseek 3Di:
DKKWFADDPPDDDDDPDLVAHKTWMWDADPVRDIWIWMWGWDDDPQKIWIWTQTPVRDIWIWIWHDDPQKIKIWTDDPATKIWIFHDDRRMTDTDMDGPPDD

Sequence (102 aa):
MCQAQQGAPKTAPPSSDPLVGFYICAGTNPDDTRYEGVVQIAKFDGTYRILWTLSDNTQVLGVGIVSNGVFAASYYGGAPAVAVYKIDGNRLVGEWTMGGKE

Radius of gyration: 13.12 Å; Cα contacts (8 Å, |Δi|>4): 224; chains: 1; bounding box: 29×29×35 Å

Nearest PDB structures (foldseek):
  5gkb-assembly1_A  TM=5.730E-01  e=1.344E-01  Drosophila melanogaster
  3pp6-assembly1_A  TM=5.870E-01  e=7.132E-01  Doryteuthis pealeii
  3ia8-assembly1_A  TM=4.500E-01  e=2.628E+00  Homo sapiens